Protein AF-A0A2V7BM45-F1 (afdb_monomer_lite)

Sequence (89 aa):
MQSFPKALLADVIANFVMAYVLVHAAHYAGAANAGQGAAVGFFNWLGFVAVATLFSVTFEKRPLGLWVINNGFHLVGLVIMGIIVTVWK

Radius of gyration: 14.62 Å; chains: 1; bounding box: 31×30×39 Å

Structure (mmCIF, N/CA/C/O backbone):
data_AF-A0A2V7BM45-F1
#
_entry.id   AF-A0A2V7BM45-F1
#
loop_
_atom_site.group_PDB
_atom_site.id
_atom_site.type_symbol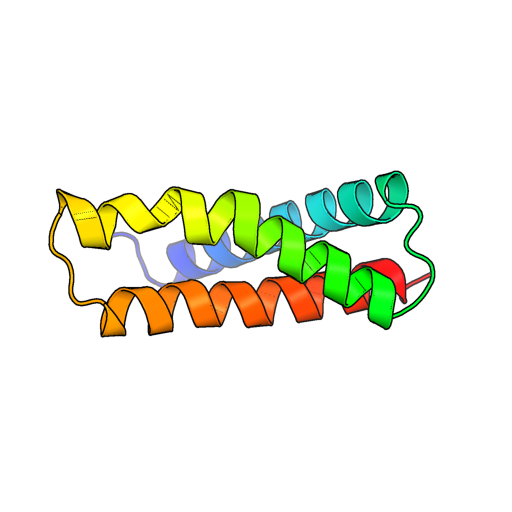
_atom_site.label_atom_id
_atom_site.label_alt_id
_atom_site.label_comp_id
_atom_site.label_asym_id
_atom_site.label_entity_id
_atom_site.label_seq_id
_atom_site.pdbx_PDB_ins_code
_atom_site.Cartn_x
_atom_site.Cartn_y
_atom_site.Cartn_z
_atom_site.occupancy
_atom_site.B_iso_or_equiv
_atom_site.auth_seq_id
_atom_site.auth_comp_id
_atom_site.auth_asym_id
_atom_site.auth_atom_id
_atom_site.pdbx_PDB_model_num
ATOM 1 N N . MET A 1 1 ? -15.295 19.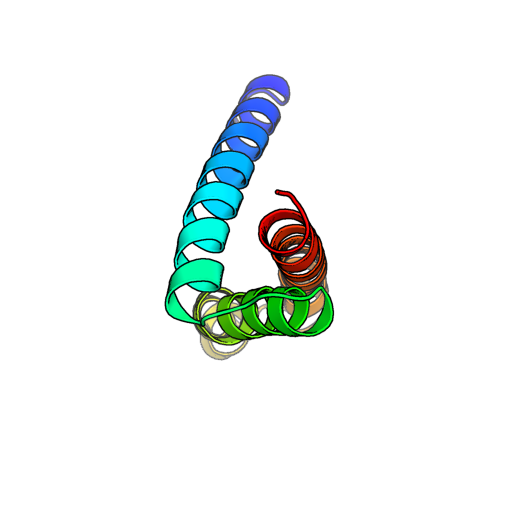168 10.803 1.00 55.81 1 MET A N 1
ATOM 2 C CA . MET A 1 1 ? -15.550 18.298 9.633 1.00 55.81 1 MET A CA 1
ATOM 3 C C . MET A 1 1 ? -14.816 18.918 8.451 1.00 55.81 1 MET A C 1
ATOM 5 O O . MET A 1 1 ? -15.086 20.075 8.155 1.00 55.81 1 MET A O 1
ATOM 9 N N . GLN A 1 2 ? -13.808 18.257 7.869 1.00 64.62 2 GLN A N 1
ATOM 10 C CA . GLN A 1 2 ? -13.146 18.796 6.668 1.00 64.62 2 GLN A CA 1
ATOM 11 C C . GLN A 1 2 ? -14.151 18.845 5.507 1.00 64.62 2 GLN A C 1
ATOM 13 O O . GLN A 1 2 ? -15.038 17.998 5.431 1.00 64.62 2 GLN A O 1
ATOM 18 N N . SER A 1 3 ? -14.037 19.833 4.614 1.00 82.88 3 SER A N 1
ATOM 19 C CA . SER A 1 3 ? -14.878 19.868 3.415 1.00 82.88 3 SER A CA 1
ATOM 20 C C . SER A 1 3 ? -14.470 18.746 2.457 1.00 82.88 3 SER A C 1
ATOM 22 O O . SER A 1 3 ? -13.282 18.477 2.286 1.00 82.88 3 SER A O 1
ATOM 24 N N . PHE A 1 4 ? -15.451 18.111 1.815 1.00 87.31 4 PHE A N 1
ATOM 25 C CA . PHE A 1 4 ? -15.254 16.965 0.917 1.00 87.31 4 PHE A CA 1
ATOM 26 C C . PHE A 1 4 ? -14.126 17.159 -0.125 1.00 87.31 4 PHE A C 1
ATOM 28 O O . PHE A 1 4 ? -13.294 16.263 -0.264 1.00 87.31 4 PHE A O 1
ATOM 35 N N . PRO A 1 5 ? -13.980 18.337 -0.776 1.00 92.62 5 PRO A N 1
ATOM 36 C CA . PRO A 1 5 ? -12.880 18.566 -1.717 1.00 92.62 5 PRO A CA 1
ATOM 37 C C . PRO A 1 5 ? -11.489 18.523 -1.070 1.00 92.62 5 PRO A C 1
ATOM 39 O O . PRO A 1 5 ? -10.533 18.076 -1.695 1.00 92.62 5 PRO A O 1
ATOM 42 N N . LYS A 1 6 ? -11.359 18.970 0.187 1.00 91.00 6 LYS A N 1
ATOM 43 C CA . LYS A 1 6 ? -10.074 18.960 0.903 1.00 91.00 6 LYS A CA 1
ATOM 44 C C . LYS A 1 6 ? -9.637 17.534 1.240 1.00 91.00 6 LYS A C 1
ATOM 46 O O . LYS A 1 6 ? -8.453 17.240 1.125 1.00 91.00 6 LYS A O 1
ATOM 51 N N . ALA A 1 7 ? -10.582 16.662 1.597 1.00 92.88 7 ALA A N 1
ATOM 52 C CA . ALA A 1 7 ? -10.304 15.252 1.864 1.00 92.88 7 ALA A CA 1
ATOM 53 C C . ALA A 1 7 ? -9.832 14.517 0.597 1.00 92.88 7 ALA A C 1
ATOM 55 O O . ALA A 1 7 ? -8.806 13.850 0.630 1.00 92.88 7 ALA A O 1
ATOM 56 N N . LEU A 1 8 ? -10.509 14.723 -0.540 1.00 93.75 8 LEU A N 1
ATOM 57 C CA . LEU A 1 8 ? -10.099 14.130 -1.819 1.00 93.75 8 LEU A CA 1
ATOM 58 C C . LEU A 1 8 ? -8.697 14.574 -2.250 1.00 93.75 8 LEU A C 1
ATOM 60 O O . LEU A 1 8 ? -7.900 13.753 -2.696 1.00 93.75 8 LEU A O 1
ATOM 64 N N . LEU A 1 9 ? -8.380 15.864 -2.105 1.00 95.50 9 LEU A N 1
ATOM 65 C CA . LEU A 1 9 ? -7.042 16.373 -2.418 1.00 95.50 9 LEU A CA 1
ATOM 66 C C . LEU A 1 9 ? -5.973 15.742 -1.521 1.00 95.50 9 LEU A C 1
ATOM 68 O O . LEU A 1 9 ? -4.911 15.368 -2.015 1.00 95.50 9 LEU A O 1
ATOM 72 N N . ALA A 1 10 ? -6.257 15.596 -0.224 1.00 94.38 10 ALA A N 1
ATOM 73 C CA . ALA A 1 10 ? -5.348 14.933 0.703 1.00 94.38 10 ALA A CA 1
ATOM 74 C C . ALA A 1 10 ? -5.113 13.465 0.312 1.00 94.38 10 ALA A C 1
ATOM 76 O O . ALA A 1 10 ? -3.960 13.037 0.261 1.00 94.38 10 ALA A O 1
ATOM 77 N N . ASP A 1 11 ? -6.170 12.729 -0.043 1.00 92.75 11 ASP A N 1
ATOM 78 C CA . ASP A 1 11 ? -6.067 11.332 -0.483 1.00 92.75 11 ASP A CA 1
ATOM 79 C C . ASP A 1 11 ? -5.271 11.188 -1.780 1.00 92.75 11 ASP A C 1
ATOM 81 O O . ASP A 1 11 ? -4.442 10.285 -1.901 1.00 92.75 11 ASP A O 1
ATOM 85 N N . VAL A 1 12 ? -5.471 12.080 -2.753 1.00 95.25 12 VAL A N 1
ATOM 86 C CA . VAL A 1 12 ? -4.689 12.069 -3.998 1.00 95.25 12 VAL A CA 1
ATOM 87 C C . VAL A 1 12 ? -3.203 12.241 -3.689 1.00 95.25 12 VAL A C 1
ATOM 89 O O . VAL A 1 12 ? -2.388 11.430 -4.129 1.00 95.25 12 VAL A O 1
ATOM 92 N N . ILE A 1 13 ? -2.846 13.247 -2.887 1.00 97.06 13 ILE A N 1
ATOM 93 C CA . ILE A 1 13 ? -1.453 13.509 -2.503 1.00 97.06 13 ILE A CA 1
ATOM 94 C C . ILE A 1 13 ? -0.866 12.313 -1.743 1.00 97.06 13 ILE A C 1
ATOM 96 O O . ILE A 1 13 ? 0.236 11.866 -2.062 1.00 97.06 13 ILE A O 1
ATOM 100 N N . ALA A 1 14 ? -1.604 11.753 -0.781 1.00 95.31 14 ALA A N 1
ATOM 101 C CA . ALA A 1 14 ? -1.163 10.595 -0.010 1.00 95.31 14 ALA A CA 1
ATOM 102 C C . ALA A 1 14 ? -0.897 9.371 -0.905 1.00 95.31 14 ALA A C 1
ATOM 104 O O . ALA A 1 14 ? 0.113 8.690 -0.727 1.00 95.31 14 ALA A O 1
ATOM 105 N N . ASN A 1 15 ? -1.747 9.121 -1.906 1.00 94.69 15 ASN A N 1
ATOM 106 C CA . ASN A 1 15 ? -1.547 8.023 -2.853 1.00 94.69 15 ASN A CA 1
ATOM 107 C C . ASN A 1 15 ? -0.354 8.255 -3.794 1.00 94.69 15 ASN A C 1
ATOM 109 O O . ASN A 1 15 ? 0.354 7.301 -4.107 1.00 94.69 15 ASN A O 1
ATOM 113 N N . PHE A 1 16 ? -0.068 9.498 -4.198 1.00 96.00 16 PHE A N 1
ATOM 114 C CA . PHE A 1 16 ? 1.162 9.805 -4.941 1.00 96.00 16 PHE A CA 1
ATOM 115 C C . PHE A 1 16 ? 2.418 9.534 -4.110 1.00 96.00 16 PHE A C 1
ATOM 117 O O . PHE A 1 16 ? 3.367 8.927 -4.607 1.00 96.00 16 PHE A O 1
ATOM 124 N N . VAL A 1 17 ? 2.412 9.932 -2.835 1.00 97.50 17 VAL A N 1
ATOM 125 C CA . VAL A 1 17 ? 3.510 9.625 -1.907 1.00 97.50 17 VAL A CA 1
ATOM 126 C C . VAL A 1 17 ? 3.661 8.111 -1.742 1.00 97.50 17 VAL A C 1
ATOM 128 O O . VAL A 1 17 ? 4.774 7.597 -1.823 1.00 97.50 17 VAL A O 1
ATOM 131 N N . MET A 1 18 ? 2.554 7.380 -1.583 1.00 96.69 18 MET A N 1
ATOM 132 C CA . MET A 1 18 ? 2.568 5.918 -1.491 1.00 96.69 18 MET A CA 1
ATOM 133 C C . MET A 1 18 ? 3.177 5.269 -2.741 1.00 96.69 18 MET A C 1
ATOM 135 O O . MET A 1 18 ? 4.051 4.411 -2.626 1.00 96.69 18 MET A O 1
ATOM 139 N N . ALA A 1 19 ? 2.764 5.703 -3.933 1.00 96.12 19 ALA A N 1
ATOM 140 C CA . ALA A 1 19 ? 3.305 5.203 -5.192 1.00 96.12 19 ALA A CA 1
ATOM 141 C C . ALA A 1 19 ? 4.813 5.485 -5.317 1.00 96.12 19 ALA A C 1
ATOM 143 O O . ALA A 1 19 ? 5.573 4.598 -5.698 1.00 96.12 19 ALA A O 1
ATOM 144 N N . TYR A 1 20 ? 5.266 6.680 -4.926 1.00 96.75 20 TYR A N 1
ATOM 145 C CA . TYR A 1 20 ? 6.689 7.028 -4.902 1.00 96.75 20 TYR A CA 1
ATOM 146 C C . TYR A 1 20 ? 7.500 6.119 -3.965 1.00 96.75 20 TYR A C 1
ATOM 148 O O . TYR A 1 20 ? 8.586 5.655 -4.321 1.00 96.75 20 TYR A O 1
ATOM 156 N N . VAL A 1 21 ? 6.970 5.812 -2.779 1.00 97.06 21 VAL A N 1
ATOM 157 C CA . VAL A 1 21 ? 7.607 4.867 -1.848 1.00 97.06 21 VAL A CA 1
ATOM 158 C C . VAL A 1 21 ? 7.641 3.454 -2.442 1.00 97.06 21 VAL A C 1
ATOM 160 O O . VAL A 1 21 ? 8.663 2.774 -2.344 1.00 97.06 21 VAL A O 1
ATOM 163 N N . LEU A 1 22 ? 6.574 3.027 -3.122 1.00 96.56 22 LEU A N 1
ATOM 164 C CA . LEU A 1 22 ? 6.517 1.733 -3.808 1.00 96.56 22 LEU A CA 1
ATOM 165 C C . LEU A 1 22 ? 7.546 1.603 -4.939 1.00 96.56 22 LEU A C 1
ATOM 167 O O . LEU A 1 22 ? 8.079 0.512 -5.117 1.00 96.56 22 LEU A O 1
ATOM 171 N N . VAL A 1 23 ? 7.887 2.684 -5.654 1.00 97.38 23 VAL A N 1
ATOM 172 C CA . VAL A 1 23 ? 8.996 2.674 -6.634 1.00 97.38 23 VAL A CA 1
ATOM 173 C C . VAL A 1 23 ? 10.307 2.267 -5.957 1.00 97.38 23 VAL A C 1
ATOM 175 O O . VAL A 1 23 ? 11.036 1.418 -6.465 1.00 97.38 23 VAL A O 1
ATOM 178 N N . HIS A 1 24 ? 10.598 2.828 -4.781 1.00 97.00 24 HIS A N 1
ATOM 179 C CA . HIS A 1 24 ? 11.817 2.506 -4.035 1.00 97.00 24 HIS A CA 1
ATOM 180 C C . HIS A 1 24 ? 11.787 1.070 -3.519 1.00 97.00 24 HIS A C 1
ATOM 182 O O . HIS A 1 24 ? 12.776 0.353 -3.650 1.00 97.00 24 HIS A O 1
ATOM 188 N N . ALA A 1 25 ? 10.643 0.627 -2.991 1.00 97.19 25 ALA A N 1
ATOM 189 C CA . ALA A 1 25 ? 10.459 -0.755 -2.561 1.00 97.19 25 ALA A CA 1
ATOM 190 C C . ALA A 1 25 ? 10.670 -1.742 -3.723 1.00 97.19 25 ALA A C 1
ATOM 192 O O . ALA A 1 25 ? 11.383 -2.731 -3.562 1.00 97.19 25 ALA A O 1
ATOM 193 N N . ALA A 1 26 ? 10.120 -1.446 -4.905 1.00 97.19 26 ALA A N 1
ATOM 194 C CA . ALA A 1 26 ? 10.303 -2.248 -6.111 1.00 97.19 26 ALA A CA 1
ATOM 195 C C . ALA A 1 26 ? 11.770 -2.281 -6.559 1.00 97.19 26 ALA A C 1
ATOM 197 O O . ALA A 1 26 ? 12.298 -3.355 -6.852 1.00 97.19 26 ALA A O 1
ATOM 198 N N . HIS A 1 27 ? 12.452 -1.134 -6.537 1.00 96.38 27 HIS A N 1
ATOM 199 C CA . HIS A 1 27 ? 13.867 -1.040 -6.886 1.00 96.38 27 HIS A CA 1
ATOM 200 C C . HIS A 1 27 ? 14.759 -1.827 -5.912 1.00 96.38 27 HIS A C 1
ATOM 202 O O . HIS A 1 27 ? 15.605 -2.605 -6.347 1.00 96.38 27 HIS A O 1
ATOM 208 N N . TYR A 1 28 ? 14.541 -1.699 -4.599 1.00 96.81 28 TYR A N 1
ATOM 209 C CA . TYR A 1 28 ? 15.298 -2.445 -3.585 1.00 96.81 28 TYR A CA 1
ATOM 210 C C . TYR A 1 28 ? 15.016 -3.948 -3.615 1.00 96.81 28 TYR A C 1
ATOM 212 O O . TYR A 1 28 ? 15.912 -4.744 -3.345 1.00 96.81 28 TYR A O 1
ATOM 220 N N . ALA A 1 29 ? 13.794 -4.343 -3.976 1.00 95.81 29 ALA A N 1
ATOM 221 C CA . ALA A 1 29 ? 13.431 -5.741 -4.173 1.00 95.81 29 ALA A CA 1
ATOM 222 C C . ALA A 1 29 ? 13.953 -6.326 -5.501 1.00 95.81 29 ALA A C 1
ATOM 224 O O . ALA A 1 29 ? 13.827 -7.531 -5.719 1.00 95.81 29 ALA A O 1
ATOM 225 N N . GLY A 1 30 ? 14.505 -5.501 -6.402 1.00 95.94 30 GLY A N 1
ATOM 226 C CA . GLY A 1 30 ? 14.912 -5.930 -7.743 1.00 95.94 30 GLY A CA 1
ATOM 227 C C . GLY A 1 30 ? 13.734 -6.385 -8.611 1.00 95.94 30 GLY A C 1
ATOM 228 O O . GLY A 1 30 ? 13.882 -7.289 -9.436 1.00 95.94 30 GLY A O 1
ATOM 229 N N . ALA A 1 31 ? 12.548 -5.809 -8.401 1.00 96.31 31 ALA A N 1
ATOM 230 C CA . ALA A 1 31 ? 11.354 -6.155 -9.158 1.00 96.31 31 ALA A CA 1
ATOM 231 C C . ALA A 1 31 ? 11.466 -5.642 -10.605 1.00 96.31 31 ALA A C 1
ATOM 233 O O . ALA A 1 31 ? 11.708 -4.462 -10.840 1.00 96.31 31 ALA A O 1
ATOM 234 N N . ALA A 1 32 ? 11.278 -6.538 -11.574 1.00 94.56 32 ALA A N 1
ATOM 235 C CA . ALA A 1 32 ? 11.455 -6.273 -13.004 1.00 94.56 32 ALA A CA 1
ATOM 236 C C . ALA A 1 32 ? 10.249 -6.693 -13.864 1.00 94.56 32 ALA A C 1
ATOM 238 O O . ALA A 1 32 ? 10.228 -6.456 -15.071 1.00 94.56 32 ALA A O 1
ATOM 239 N N . ASN A 1 33 ? 9.247 -7.349 -13.275 1.00 96.31 33 ASN A N 1
ATOM 240 C CA . ASN A 1 33 ? 8.033 -7.766 -13.970 1.00 96.31 33 ASN A CA 1
ATOM 241 C C . ASN A 1 33 ? 6.779 -7.557 -13.111 1.00 96.31 33 ASN A C 1
ATOM 243 O O . ASN A 1 33 ? 6.858 -7.343 -11.901 1.00 96.31 33 ASN A O 1
ATOM 247 N N . ALA A 1 34 ? 5.607 -7.658 -13.743 1.00 97.00 34 ALA A N 1
ATOM 248 C CA . ALA A 1 34 ? 4.316 -7.442 -13.092 1.00 97.00 34 ALA A CA 1
ATOM 249 C C . ALA A 1 34 ? 4.100 -8.342 -11.862 1.00 97.00 34 ALA A C 1
ATOM 251 O O . ALA A 1 34 ? 3.588 -7.875 -10.850 1.00 97.00 34 ALA A O 1
ATOM 252 N N . GLY A 1 35 ? 4.517 -9.612 -11.920 1.00 97.81 35 GLY A N 1
ATOM 253 C CA . GLY A 1 35 ? 4.372 -10.545 -10.798 1.00 97.81 35 GLY A CA 1
ATOM 254 C C . GLY A 1 35 ? 5.203 -10.129 -9.584 1.00 97.81 35 GLY A C 1
ATOM 255 O O . GLY A 1 35 ? 4.713 -10.156 -8.457 1.00 97.81 35 GLY A O 1
ATOM 256 N N . GLN A 1 36 ? 6.435 -9.670 -9.812 1.00 97.75 36 GLN A N 1
ATOM 257 C CA . GLN A 1 36 ? 7.287 -9.126 -8.754 1.00 97.75 36 GLN A CA 1
ATOM 258 C C . GLN A 1 36 ? 6.727 -7.810 -8.202 1.00 97.75 36 GLN A C 1
ATOM 260 O O . GLN A 1 36 ? 6.695 -7.636 -6.988 1.00 97.75 36 GLN A O 1
ATOM 265 N N . GLY A 1 37 ? 6.207 -6.925 -9.057 1.00 97.69 37 GL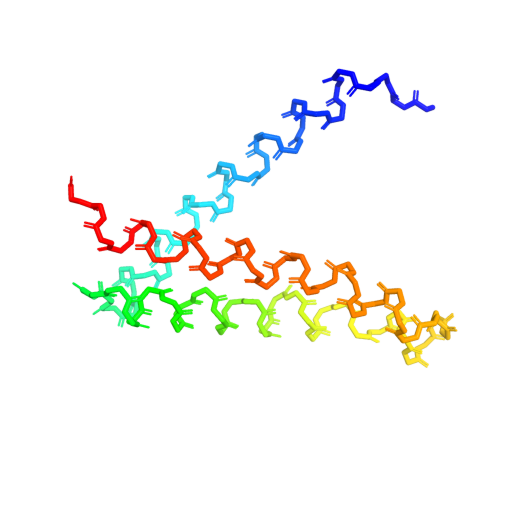Y A N 1
ATOM 266 C CA . GLY A 1 37 ? 5.533 -5.699 -8.618 1.00 97.69 37 GLY A CA 1
ATOM 267 C C . GLY A 1 37 ? 4.294 -5.973 -7.757 1.00 97.69 37 GLY A C 1
ATOM 268 O O . GLY A 1 37 ? 4.107 -5.347 -6.713 1.00 97.69 37 GLY A O 1
ATOM 269 N N . ALA A 1 38 ? 3.485 -6.966 -8.135 1.00 98.44 38 ALA A N 1
ATOM 270 C CA . ALA A 1 38 ? 2.352 -7.423 -7.333 1.00 98.44 38 ALA A CA 1
ATOM 271 C C . ALA A 1 38 ? 2.802 -7.961 -5.965 1.00 98.44 38 ALA A C 1
ATOM 273 O O . ALA A 1 38 ? 2.192 -7.639 -4.945 1.00 98.44 38 ALA A O 1
ATOM 274 N N . ALA A 1 39 ? 3.889 -8.741 -5.933 1.00 98.31 39 ALA A N 1
ATOM 275 C CA . ALA A 1 39 ? 4.463 -9.256 -4.693 1.00 98.31 39 ALA A CA 1
ATOM 276 C C . ALA A 1 39 ? 4.969 -8.124 -3.785 1.00 98.31 39 ALA A C 1
ATOM 278 O O . ALA A 1 39 ? 4.681 -8.137 -2.590 1.00 98.31 39 ALA A O 1
ATOM 279 N N . VAL A 1 40 ? 5.650 -7.116 -4.343 1.00 98.12 40 VAL A N 1
ATOM 280 C CA . VAL A 1 40 ? 6.084 -5.917 -3.605 1.00 98.12 40 VAL A CA 1
ATOM 281 C C . VAL A 1 40 ? 4.884 -5.228 -2.956 1.00 98.12 40 VAL A C 1
ATOM 283 O O . VAL A 1 40 ? 4.888 -5.009 -1.746 1.00 98.12 40 VAL A O 1
ATOM 286 N N . GLY A 1 41 ? 3.820 -4.968 -3.724 1.00 98.06 41 GLY A N 1
ATOM 287 C CA . GLY A 1 41 ? 2.584 -4.382 -3.198 1.00 98.06 41 GLY A CA 1
ATOM 288 C C . GLY A 1 41 ? 1.947 -5.221 -2.084 1.00 98.06 41 GLY A C 1
ATOM 289 O O . GLY A 1 41 ? 1.580 -4.687 -1.036 1.00 98.06 41 GLY A O 1
ATOM 290 N N . PHE A 1 42 ? 1.872 -6.542 -2.273 1.00 98.62 42 PHE A N 1
ATOM 291 C CA . PHE A 1 42 ? 1.327 -7.476 -1.285 1.00 98.62 42 PHE A CA 1
ATOM 292 C C . PHE A 1 42 ? 2.129 -7.491 0.024 1.00 98.62 42 PHE A C 1
ATOM 294 O O . PHE A 1 42 ? 1.544 -7.394 1.104 1.00 98.62 42 PHE A O 1
ATOM 301 N N . PHE A 1 43 ? 3.459 -7.588 -0.039 1.00 98.31 43 PHE A N 1
ATOM 302 C CA . PHE A 1 43 ? 4.287 -7.636 1.168 1.00 98.31 43 PHE A CA 1
ATOM 303 C C . PHE A 1 43 ? 4.310 -6.295 1.907 1.00 98.31 43 PHE A C 1
ATOM 305 O O . PHE A 1 43 ? 4.260 -6.286 3.140 1.00 98.31 43 PHE A O 1
ATOM 312 N N . ASN A 1 44 ? 4.295 -5.167 1.187 1.00 97.81 44 ASN A N 1
ATOM 313 C CA . ASN A 1 44 ? 4.150 -3.854 1.816 1.00 97.81 44 ASN A CA 1
ATOM 314 C C . ASN A 1 44 ? 2.787 -3.702 2.504 1.00 97.81 44 ASN A C 1
ATOM 316 O O . ASN A 1 44 ? 2.724 -3.197 3.625 1.00 97.81 44 ASN A O 1
ATOM 320 N N . TRP A 1 45 ? 1.707 -4.179 1.879 1.00 98.31 45 TRP A N 1
ATOM 321 C CA . TRP A 1 45 ? 0.393 -4.233 2.521 1.00 98.31 45 TRP A CA 1
ATOM 322 C C . TRP A 1 45 ? 0.427 -5.080 3.797 1.00 98.31 45 TRP A C 1
ATOM 324 O O . TRP A 1 45 ? -0.026 -4.630 4.851 1.00 98.31 45 TRP A O 1
ATOM 334 N N . LEU A 1 46 ? 0.986 -6.288 3.721 1.00 97.88 46 LEU A N 1
ATOM 335 C CA . LEU A 1 46 ? 0.998 -7.225 4.837 1.00 97.88 46 LEU A CA 1
ATOM 336 C C . LEU A 1 46 ? 1.739 -6.637 6.046 1.00 97.88 46 LEU A C 1
ATOM 338 O O . LEU A 1 46 ? 1.193 -6.614 7.150 1.00 97.88 46 LEU A O 1
ATOM 342 N N . GLY A 1 47 ? 2.952 -6.124 5.827 1.00 95.94 47 GLY A N 1
ATOM 343 C CA . GLY A 1 47 ? 3.809 -5.612 6.896 1.00 95.94 47 GLY A CA 1
ATOM 344 C C . GLY A 1 47 ? 3.371 -4.260 7.460 1.00 95.94 47 GLY A C 1
ATOM 345 O O . GLY A 1 47 ? 3.423 -4.062 8.672 1.00 95.94 47 GLY A O 1
ATOM 346 N N . PHE A 1 48 ? 2.915 -3.337 6.608 1.00 95.88 48 PHE A N 1
ATOM 347 C CA . PHE A 1 48 ? 2.713 -1.935 7.002 1.00 95.88 48 PHE A CA 1
ATOM 348 C C . PHE A 1 48 ? 1.251 -1.497 7.081 1.00 95.88 48 PHE A C 1
ATOM 350 O O . PHE A 1 48 ? 0.980 -0.403 7.571 1.00 95.88 48 PHE A O 1
ATOM 357 N N . VAL A 1 49 ? 0.304 -2.326 6.635 1.00 96.62 49 VAL A N 1
ATOM 358 C CA . VAL A 1 49 ? -1.128 -1.993 6.661 1.00 96.62 49 VAL A CA 1
ATOM 359 C C . VAL A 1 49 ? -1.909 -3.041 7.444 1.00 96.62 49 VAL A C 1
ATOM 361 O O . VAL A 1 49 ? -2.494 -2.720 8.478 1.00 96.62 49 VAL A O 1
ATOM 364 N N . ALA A 1 50 ? -1.872 -4.305 7.018 1.00 96.88 50 ALA A N 1
ATOM 365 C CA . ALA A 1 50 ? -2.638 -5.365 7.664 1.00 96.88 50 ALA A CA 1
ATOM 366 C C . ALA A 1 50 ? -2.193 -5.563 9.120 1.00 96.88 50 ALA A C 1
ATOM 368 O O . ALA A 1 50 ? -2.985 -5.387 10.046 1.00 96.88 50 ALA A O 1
ATOM 369 N N . VAL A 1 51 ? -0.909 -5.855 9.346 1.00 96.50 51 VAL A N 1
ATOM 370 C CA . VAL A 1 51 ? -0.384 -6.051 10.707 1.00 96.50 51 VAL A CA 1
ATOM 371 C C . VAL A 1 51 ? -0.494 -4.766 11.533 1.00 96.50 51 VAL A C 1
ATOM 373 O O . VAL A 1 51 ? -0.922 -4.814 12.686 1.00 96.50 51 VAL A O 1
ATOM 376 N N . ALA A 1 52 ? -0.199 -3.610 10.931 1.00 96.88 52 ALA A N 1
ATOM 377 C CA . ALA A 1 52 ? -0.228 -2.316 11.612 1.00 96.88 52 ALA A CA 1
ATOM 378 C C . ALA A 1 52 ? -1.629 -1.890 12.079 1.00 96.88 52 ALA A C 1
ATOM 380 O O . ALA A 1 52 ? -1.739 -1.127 13.033 1.00 96.88 52 ALA A O 1
ATOM 381 N N . THR A 1 53 ? -2.700 -2.373 11.444 1.00 9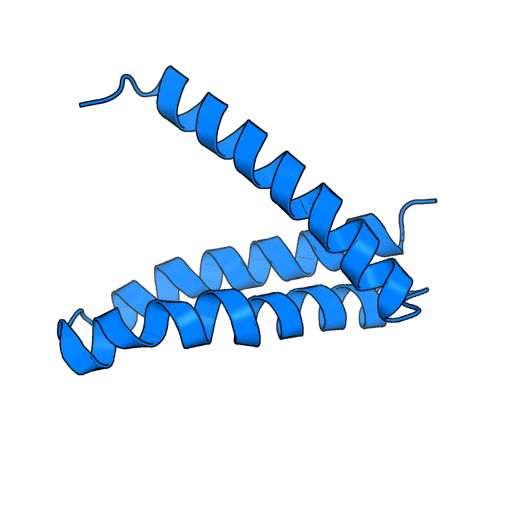6.75 53 THR A N 1
ATOM 382 C CA . THR A 1 53 ? -4.088 -2.031 11.809 1.00 96.75 53 THR A CA 1
ATOM 383 C C . THR A 1 53 ? -4.827 -3.163 12.518 1.00 96.75 53 THR A C 1
ATOM 385 O O . THR A 1 53 ? -5.950 -2.959 12.989 1.00 96.75 53 THR A O 1
ATOM 388 N N . LEU A 1 54 ? -4.224 -4.352 12.627 1.00 95.94 54 LEU A N 1
ATOM 389 C CA . LEU A 1 54 ? -4.840 -5.527 13.252 1.00 95.94 54 LEU A CA 1
ATOM 390 C C . LEU A 1 54 ? -5.243 -5.270 14.712 1.00 95.94 54 LEU A C 1
ATOM 392 O O . LEU A 1 54 ? -6.224 -5.838 15.195 1.00 95.94 54 LEU A O 1
ATOM 396 N N . PHE A 1 55 ? -4.542 -4.354 15.390 1.00 95.81 55 PHE A N 1
ATOM 397 C CA . PHE A 1 55 ? -4.860 -3.946 16.758 1.00 95.81 55 PHE A CA 1
ATOM 398 C C . PHE A 1 55 ? -6.304 -3.434 16.913 1.00 95.81 55 PHE A C 1
ATOM 400 O O . PHE A 1 55 ? -6.918 -3.617 17.964 1.00 95.81 55 PHE A O 1
ATOM 407 N N . SER A 1 56 ? -6.878 -2.846 15.859 1.00 96.38 56 SER A N 1
ATOM 408 C CA . SER A 1 56 ? -8.262 -2.361 15.867 1.00 96.38 56 SER A CA 1
ATOM 409 C C . SER A 1 56 ? -9.283 -3.494 16.034 1.00 96.38 56 SER A C 1
ATOM 411 O O . SER A 1 56 ? -10.347 -3.305 16.619 1.00 96.38 56 SER A O 1
ATOM 413 N N . VAL A 1 57 ? -8.960 -4.707 15.586 1.00 96.38 57 VAL A N 1
ATOM 414 C CA . VAL A 1 57 ? -9.817 -5.881 15.785 1.00 96.38 57 VAL A CA 1
ATOM 415 C C . VAL A 1 57 ? -9.528 -6.530 17.136 1.00 96.38 57 VAL A C 1
ATOM 417 O O . VAL A 1 57 ? -10.452 -6.890 17.865 1.00 96.38 57 VAL A O 1
ATOM 420 N N . THR A 1 58 ? -8.252 -6.683 17.498 1.00 96.00 58 THR A N 1
ATOM 421 C CA . THR A 1 58 ? -7.866 -7.440 18.698 1.00 96.00 58 THR A CA 1
ATOM 422 C C . THR A 1 58 ? -8.115 -6.665 19.992 1.00 96.00 58 THR A C 1
ATOM 424 O O . THR A 1 58 ? -8.705 -7.224 20.924 1.00 96.00 58 THR A O 1
ATOM 427 N N . PHE A 1 59 ? -7.716 -5.391 20.034 1.00 96.44 59 PHE A N 1
ATOM 428 C CA . PHE A 1 59 ? -7.808 -4.526 21.213 1.00 96.44 59 PHE A CA 1
ATOM 429 C C . PHE A 1 59 ? -9.068 -3.666 21.202 1.00 96.44 59 PHE A C 1
ATOM 431 O O . PHE A 1 59 ? -9.800 -3.661 22.186 1.00 96.44 59 PHE A O 1
ATOM 438 N N . GLU A 1 60 ? -9.362 -2.981 20.092 1.00 96.00 60 GLU A N 1
ATOM 439 C CA . GLU A 1 60 ? -10.545 -2.105 20.019 1.00 96.00 60 GLU A CA 1
ATOM 440 C C . GLU A 1 60 ? -11.847 -2.875 19.748 1.00 96.00 60 GLU A C 1
ATOM 442 O O . GLU A 1 60 ? -12.924 -2.281 19.740 1.00 96.00 60 GLU A O 1
ATOM 447 N N . LYS A 1 61 ? -11.763 -4.196 19.525 1.00 95.56 61 LYS A N 1
ATOM 448 C CA . LYS A 1 61 ? -12.911 -5.078 19.253 1.00 95.56 61 LYS A CA 1
ATOM 449 C C . LYS A 1 61 ? -13.779 -4.596 18.085 1.00 95.56 61 LYS A C 1
ATOM 451 O O . LYS A 1 61 ? -14.982 -4.862 18.054 1.00 95.56 61 LYS A O 1
ATOM 456 N N . ARG A 1 62 ? -13.188 -3.908 17.101 1.00 95.06 62 ARG A N 1
ATOM 457 C CA . ARG A 1 62 ? -13.918 -3.525 15.889 1.00 95.06 62 ARG A CA 1
ATOM 458 C C . ARG A 1 62 ? -14.345 -4.770 15.110 1.00 95.06 62 ARG A C 1
ATOM 460 O O . ARG A 1 62 ? -13.621 -5.769 15.110 1.00 95.06 62 ARG A O 1
ATOM 467 N N . PRO A 1 63 ? -15.485 -4.717 14.400 1.00 96.12 63 PRO A N 1
ATOM 468 C CA . PRO A 1 63 ? -15.932 -5.833 13.580 1.00 96.12 63 PRO A CA 1
ATOM 469 C C . PRO A 1 63 ? -14.867 -6.242 12.558 1.00 96.12 63 PRO A C 1
ATOM 471 O O . PRO A 1 63 ? -14.412 -5.413 11.767 1.00 96.12 63 PRO A O 1
ATOM 474 N N . LEU A 1 64 ? -14.520 -7.533 12.523 1.00 95.44 64 LEU A N 1
ATOM 475 C CA . LEU A 1 64 ? -13.536 -8.067 11.575 1.00 95.44 64 LEU A CA 1
ATOM 476 C C . LEU A 1 64 ? -13.929 -7.766 10.120 1.00 95.44 64 LEU A C 1
ATOM 478 O O . LEU A 1 64 ? -13.074 -7.419 9.315 1.00 95.44 64 LEU A O 1
ATOM 482 N N . GLY A 1 65 ? -15.225 -7.822 9.793 1.00 95.62 65 GLY A N 1
ATOM 483 C CA . GLY A 1 65 ? -15.717 -7.491 8.453 1.00 95.62 65 GLY A CA 1
ATOM 484 C C . GLY A 1 65 ? -15.372 -6.063 8.017 1.00 95.62 65 GLY A C 1
ATOM 485 O O . GLY A 1 65 ? -14.974 -5.854 6.875 1.00 95.62 65 GLY A O 1
ATOM 486 N N . LEU A 1 66 ? -15.429 -5.090 8.933 1.00 95.38 66 LEU A N 1
ATOM 487 C CA . LEU A 1 66 ? -15.044 -3.707 8.638 1.00 95.38 66 LEU A CA 1
ATOM 488 C C . LEU A 1 66 ? -13.538 -3.597 8.379 1.00 95.38 66 LEU A C 1
ATOM 490 O O . LEU A 1 66 ? -13.115 -2.915 7.447 1.00 95.38 66 LEU A O 1
ATOM 494 N N . TRP A 1 67 ? -12.736 -4.300 9.181 1.00 96.44 67 TRP A N 1
ATOM 495 C CA . TRP A 1 67 ? -11.291 -4.352 8.990 1.00 96.44 67 TRP A CA 1
ATOM 496 C C . TRP A 1 67 ? -10.926 -4.968 7.637 1.00 96.44 67 TRP A C 1
ATOM 498 O O . TRP A 1 67 ? -10.089 -4.403 6.938 1.00 96.44 67 TRP A O 1
ATOM 508 N N . VAL A 1 68 ? -11.588 -6.063 7.242 1.00 96.88 68 VAL A N 1
ATOM 509 C CA . VAL A 1 68 ? -11.374 -6.731 5.947 1.00 96.88 68 VAL A CA 1
ATOM 510 C C . VAL A 1 68 ? -11.733 -5.813 4.785 1.00 96.88 68 VAL A C 1
ATOM 512 O O . VAL A 1 68 ? -10.961 -5.727 3.838 1.00 96.88 68 VAL A O 1
ATOM 515 N N . ILE A 1 69 ? -12.858 -5.096 4.849 1.00 96.81 69 ILE A N 1
ATOM 516 C CA . ILE A 1 69 ? -13.258 -4.163 3.783 1.00 96.81 69 ILE A CA 1
ATOM 517 C C . ILE A 1 69 ? -12.228 -3.039 3.645 1.00 96.81 69 ILE A C 1
ATOM 519 O O . ILE A 1 69 ? -11.730 -2.785 2.549 1.00 96.81 69 ILE A O 1
ATOM 523 N N . ASN A 1 70 ? -11.866 -2.401 4.760 1.00 95.19 7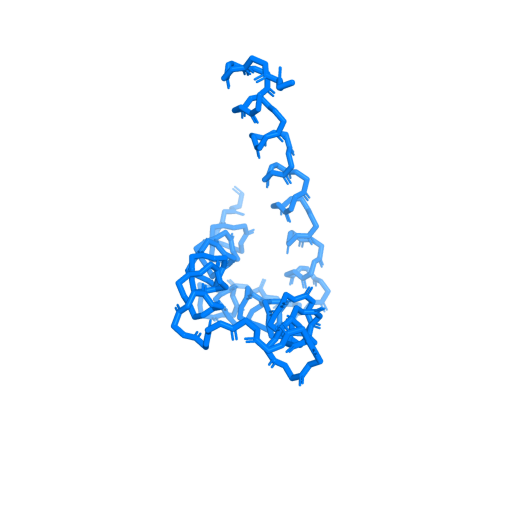0 ASN A N 1
ATOM 524 C CA . ASN A 1 70 ? -10.960 -1.258 4.733 1.00 95.19 70 ASN A CA 1
ATOM 525 C C . ASN A 1 70 ? -9.538 -1.661 4.307 1.00 95.19 70 ASN A C 1
ATOM 527 O O . ASN A 1 70 ? -8.938 -1.041 3.433 1.00 95.19 70 ASN A O 1
ATOM 531 N N . ASN A 1 71 ? -9.002 -2.741 4.879 1.00 96.69 71 ASN A N 1
ATOM 532 C CA . ASN A 1 71 ? -7.657 -3.215 4.548 1.00 96.69 71 ASN A CA 1
ATOM 533 C C . ASN A 1 71 ? -7.598 -3.926 3.197 1.00 96.69 71 ASN A C 1
ATOM 535 O O . ASN A 1 71 ? -6.566 -3.868 2.533 1.00 96.69 71 ASN A O 1
ATOM 539 N N . GLY A 1 72 ? -8.682 -4.578 2.777 1.00 96.62 72 GLY A N 1
ATOM 540 C CA . GLY A 1 72 ? -8.791 -5.231 1.476 1.00 96.62 72 GLY A CA 1
ATOM 541 C C . GLY A 1 72 ? -8.757 -4.227 0.327 1.00 96.62 72 GLY A C 1
ATOM 542 O O . GLY A 1 72 ? -8.069 -4.461 -0.664 1.00 96.62 72 GLY A O 1
ATOM 543 N N . PHE A 1 73 ? -9.404 -3.067 0.483 1.00 95.81 73 PHE A N 1
ATOM 544 C CA . PHE A 1 73 ? -9.261 -1.958 -0.464 1.00 95.81 73 PHE A CA 1
ATOM 545 C C . PHE A 1 73 ? -7.792 -1.522 -0.611 1.00 95.81 73 PHE A C 1
ATOM 547 O O . PHE A 1 73 ? -7.288 -1.422 -1.731 1.00 95.81 73 PHE A O 1
ATOM 554 N N . HIS A 1 74 ? -7.076 -1.345 0.505 1.00 96.50 74 HIS A N 1
ATOM 555 C CA . HIS A 1 74 ? -5.652 -1.003 0.472 1.00 96.50 74 HIS A CA 1
ATOM 556 C C . HIS A 1 74 ? -4.790 -2.098 -0.163 1.00 96.50 74 HIS A C 1
ATOM 558 O O . HIS A 1 74 ? -3.855 -1.771 -0.888 1.00 96.50 74 HIS A O 1
ATOM 564 N N . LEU A 1 75 ? -5.107 -3.379 0.061 1.00 98.19 75 LEU A N 1
ATOM 565 C CA . LEU A 1 75 ? -4.409 -4.492 -0.588 1.00 98.19 75 LEU A CA 1
ATOM 566 C C . LEU A 1 75 ? -4.502 -4.381 -2.109 1.00 98.19 75 LEU A C 1
ATOM 568 O O . LEU A 1 75 ? -3.482 -4.397 -2.794 1.00 98.19 75 LEU A O 1
ATOM 572 N N . VAL A 1 76 ? -5.722 -4.241 -2.631 1.00 98.00 76 VAL A N 1
ATOM 573 C CA . VAL A 1 76 ? -5.950 -4.128 -4.076 1.00 98.00 76 VAL A CA 1
ATOM 574 C C . VAL A 1 76 ? -5.227 -2.903 -4.635 1.00 98.00 76 VAL A C 1
ATOM 576 O O . VAL A 1 76 ? -4.531 -3.016 -5.644 1.00 98.00 76 VAL A O 1
ATOM 579 N N . GLY A 1 77 ? -5.319 -1.759 -3.950 1.00 97.19 77 GLY A N 1
ATOM 580 C CA . GLY A 1 77 ? -4.616 -0.536 -4.335 1.00 97.19 77 GLY A CA 1
ATOM 581 C C . GLY A 1 77 ? -3.099 -0.720 -4.408 1.00 97.19 77 GLY A C 1
ATOM 582 O O . GLY A 1 77 ? -2.499 -0.416 -5.436 1.00 97.19 77 GLY A O 1
ATOM 583 N N . LEU A 1 78 ? -2.479 -1.276 -3.364 1.00 98.06 78 LEU A N 1
ATOM 584 C CA . LEU A 1 78 ? -1.027 -1.475 -3.302 1.00 98.06 78 LEU A CA 1
ATOM 585 C C . LEU A 1 78 ? -0.527 -2.502 -4.323 1.00 98.06 78 LEU A C 1
ATOM 587 O O . LEU A 1 78 ? 0.533 -2.299 -4.907 1.00 98.06 78 LEU A O 1
ATOM 591 N N . VAL A 1 79 ? -1.284 -3.572 -4.581 1.00 98.50 79 VAL A N 1
ATOM 592 C CA . VAL A 1 79 ? -0.944 -4.560 -5.618 1.00 98.50 79 VAL A CA 1
ATOM 593 C C . VAL A 1 79 ? -0.971 -3.921 -7.005 1.00 98.50 79 VAL A C 1
ATOM 595 O O . VAL A 1 79 ? -0.013 -4.070 -7.762 1.00 98.50 79 VAL A O 1
ATOM 598 N N . ILE A 1 80 ? -2.029 -3.173 -7.331 1.00 98.06 80 ILE A N 1
ATOM 599 C CA . ILE A 1 80 ? -2.143 -2.482 -8.623 1.00 98.06 80 ILE A CA 1
ATOM 600 C C . ILE A 1 80 ? -1.030 -1.439 -8.770 1.00 98.06 80 ILE A C 1
ATOM 602 O O . ILE A 1 80 ? -0.355 -1.414 -9.798 1.00 98.06 80 ILE A O 1
ATOM 606 N N . MET A 1 81 ? -0.791 -0.620 -7.742 1.00 97.88 81 MET A N 1
ATOM 607 C CA . MET A 1 81 ? 0.299 0.359 -7.748 1.00 97.88 81 MET A CA 1
ATOM 608 C C . MET A 1 81 ? 1.657 -0.323 -7.933 1.00 97.88 81 MET A C 1
ATOM 610 O O . MET A 1 81 ? 2.425 0.106 -8.786 1.00 97.88 81 MET A O 1
ATOM 614 N N . GLY A 1 82 ? 1.929 -1.407 -7.200 1.00 97.69 82 GLY A N 1
ATOM 615 C CA . GLY A 1 82 ? 3.166 -2.183 -7.298 1.00 97.69 82 GLY A CA 1
ATOM 616 C C . GLY A 1 82 ? 3.415 -2.739 -8.702 1.00 97.69 82 GLY A C 1
ATOM 617 O O . GLY A 1 82 ? 4.531 -2.644 -9.218 1.00 97.69 82 GLY A O 1
ATOM 618 N N . ILE A 1 83 ? 2.371 -3.255 -9.361 1.00 98.06 83 ILE A N 1
ATOM 619 C CA . ILE A 1 83 ? 2.430 -3.677 -10.769 1.00 98.06 83 ILE A CA 1
ATOM 620 C C . ILE A 1 83 ? 2.780 -2.487 -11.667 1.00 98.06 83 ILE A C 1
ATOM 622 O O . ILE A 1 83 ? 3.719 -2.582 -12.457 1.00 98.06 83 ILE A O 1
ATOM 626 N N . ILE A 1 84 ? 2.052 -1.372 -11.538 1.00 97.31 84 ILE A N 1
ATOM 627 C CA . ILE A 1 84 ? 2.231 -0.190 -12.391 1.00 97.31 84 ILE A CA 1
ATOM 628 C C . ILE A 1 84 ? 3.657 0.347 -12.273 1.00 97.31 84 ILE A C 1
ATOM 630 O O . ILE A 1 84 ? 4.329 0.472 -13.291 1.00 97.31 84 ILE A O 1
ATOM 634 N N . VAL A 1 85 ? 4.145 0.612 -11.059 1.00 96.25 85 VAL A N 1
ATOM 635 C CA . VAL A 1 85 ? 5.473 1.224 -10.859 1.00 96.25 85 VAL A CA 1
ATOM 636 C C . VAL A 1 85 ? 6.628 0.322 -11.293 1.00 96.25 85 VAL A C 1
ATOM 638 O O . VAL A 1 85 ? 7.715 0.817 -11.556 1.00 96.25 85 VAL A O 1
ATOM 641 N N . THR A 1 86 ? 6.403 -0.992 -11.364 1.00 96.19 86 THR A N 1
ATOM 642 C CA . THR A 1 86 ? 7.422 -1.966 -11.783 1.00 96.19 86 THR A CA 1
ATOM 643 C C . THR A 1 86 ? 7.442 -2.162 -13.299 1.00 96.19 86 THR A C 1
ATOM 645 O O . THR A 1 86 ? 8.493 -2.394 -13.890 1.00 96.19 86 THR A O 1
ATOM 648 N N . VAL A 1 87 ? 6.272 -2.125 -13.943 1.00 96.00 87 VAL A N 1
ATOM 649 C CA . VAL A 1 87 ? 6.143 -2.326 -15.397 1.00 96.00 87 VAL A CA 1
ATOM 650 C C . VAL A 1 87 ? 6.397 -1.029 -16.165 1.00 96.00 87 VAL A C 1
ATOM 652 O O . VAL A 1 87 ? 6.837 -1.072 -17.316 1.00 96.00 87 VAL A O 1
ATOM 655 N N . TRP A 1 88 ? 6.121 0.117 -15.546 1.00 88.31 88 TRP A N 1
ATOM 656 C CA . TRP A 1 88 ? 6.329 1.421 -16.153 1.00 88.31 88 TRP A CA 1
ATOM 657 C C . TRP A 1 88 ? 7.826 1.751 -16.218 1.00 88.31 88 TRP A C 1
ATOM 659 O O . TRP A 1 88 ? 8.495 1.854 -15.193 1.00 88.31 88 TRP A O 1
ATOM 669 N N . LYS A 1 89 ? 8.336 1.881 -17.446 1.00 60.41 89 LYS A N 1
ATOM 670 C CA . LYS A 1 89 ? 9.687 2.352 -17.770 1.00 60.41 89 LYS A CA 1
ATOM 671 C C . LYS A 1 89 ? 9.680 3.817 -18.175 1.00 60.41 89 LYS A C 1
ATOM 673 O O . LYS A 1 89 ?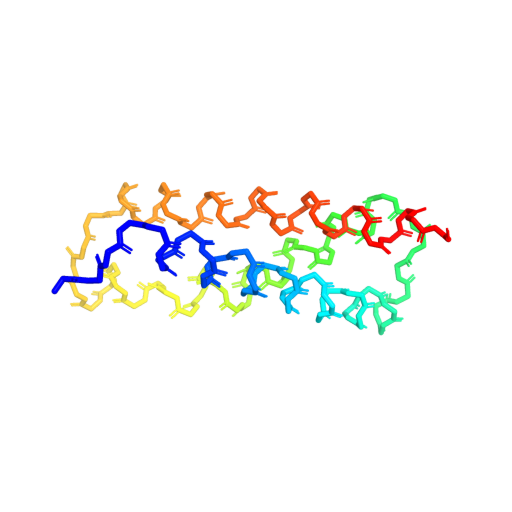 8.717 4.210 -18.875 1.00 60.41 89 LYS A O 1
#

Foldseek 3Di:
DDPPVVVVVVVVVVLVVVLVVLLVLCVVQVQQALVSLLVSLQVCLVPPPLVVCVCCCVPVVPDVVVSCVVSVVSSVSSSVSSSCSNHPD

pLDDT: mean 94.9, std 6.91, range [55.81, 98.62]

Secondary structure (DSSP, 8-state):
---HHHHHHHHHHHHHHHHHHHHHHHHHTT--SHHHHHHHHHHHHIIIIIHHHTHHHHTS---HHHHHHHHHHHHHHHHHHHHHHHH--